Protein AF-0000000066300615 (afdb_homodimer)

Organism: Methanocaldococcus jannaschii (strain ATCC 43067 / DSM 2661 / JAL-1 / JCM 10045 / NBRC 100440) (NCBI:txid243232)

pLDDT: mean 93.03, std 8.55, range [46.06, 98.75]

Secondary structure (DSSP, 8-state):
---EEEEEEETTEEEEEESSSEEEEEETTT--EEEEEE-SS-EEEEEEETTEEEEEETTTEEEEEETTT--EEEEEE--/---EEEEEEETTEEEEEESSSEEEEEETTT--EEEEEE-SS-EEEEEEETTEEEEEETTTEEEEEETTT--EEEEEE--

InterPro domains:
  IPR011047 Quinoprotein alcohol dehydrogenase-like superfamily [SSF50998] (9-74)
  IPR015943 WD40/YVTN repeat-like-containing domain superfamily [G3DSA:2.130.10.10] (4-77)

Sequence (158 aa):
MLELRSLSIRGGIAVLECGRRCISAINLKTGDKIWEFKTEWDIESISIKDNRVMLKCNGRRHIYIDLKTGRKIRELIILMLELRSLSIRGGIAVLECGRRCISAINLKTGDKIWEFKTEWDIESISIKDNRVMLKCNGRRHIYIDLKTGRKIRELIIL

Nearest PDB structures (foldseek):
  4zov-assembly2_B  TM=9.032E-01  e=6.744E-04  Saccharomyces cerevisiae
  4zov-assembly1_A  TM=9.037E-01  e=7.930E-04  Saccharomyces cerevisiae
  5nuv-assembly1_A  TM=8.362E-01  e=7.513E-04  Homo sapiens
  5m89-assembly1_A  TM=8.624E-01  e=1.157E-03  Thermochaetoides thermophila
  7wmd-assembly1_A  TM=7.461E-01  e=6.054E-04  Devosia albogilva

Solvent-accessible surface area (backbone atoms only — not comparable to full-atom values): 8590 Å² total; per-residue (Å²): 126,34,44,73,70,37,51,34,71,56,94,60,32,36,40,34,23,26,31,77,32,32,35,39,33,28,33,64,86,80,54,46,76,72,38,65,43,74,52,96,49,57,67,74,42,49,44,71,56,96,66,29,33,39,35,37,24,77,91,33,34,38,40,34,24,32,59,89,72,43,45,77,74,48,76,44,77,58,128,129,37,45,73,72,38,50,34,73,58,94,59,32,36,38,35,22,26,31,75,34,31,38,37,31,29,33,64,88,78,54,46,76,74,37,65,45,74,53,96,51,56,68,76,42,52,44,71,56,95,67,29,33,40,35,38,22,77,91,33,33,38,39,34,24,31,58,89,73,43,44,77,73,49,77,44,79,58,129

Radius of gyration: 16.35 Å; Cα contacts (8 Å, |Δi|>4): 391; chains: 2; bounding box: 27×48×38 Å

Foldseek 3Di:
DQDWQEWDDDDQWIWTDGHFQKIWIARNVPRDTQDMDGDPFGFNYWDDDDQWIWTDTPPFKIWIAGNRRRHTPDIDGHD/DQDWQEWDDDDQWIWTDGHFQKIWIARNVVRDTQDMDGDPFGFNYWDDDDQWIWTDTPPFKIWIAGNRRRHTPDIDGHD

Structure (mmCIF, N/CA/C/O backbone):
data_AF-0000000066300615-model_v1
#
loop_
_entity.id
_entity.type
_entity.pdbx_description
1 polymer 'Uncharacterized protein MJECL22'
#
loop_
_atom_site.group_PDB
_atom_site.id
_atom_site.type_symbol
_atom_site.label_atom_id
_atom_site.label_alt_id
_atom_site.label_comp_id
_atom_site.label_asym_id
_atom_site.label_entity_id
_atom_site.label_seq_id
_atom_site.pdbx_PDB_ins_code
_atom_site.Cartn_x
_atom_site.Cartn_y
_atom_site.Cartn_z
_atom_site.occupancy
_atom_site.B_iso_or_equiv
_atom_site.auth_seq_id
_atom_site.auth_comp_id
_atom_site.auth_asym_id
_atom_site.auth_atom_id
_atom_site.pdbx_PDB_model_num
ATOM 1 N N . MET A 1 1 ? 14.25 -1.47 -1.3 1 46.25 1 MET A N 1
ATOM 2 C CA . MET A 1 1 ? 12.953 -2.137 -1.365 1 46.25 1 MET A CA 1
ATOM 3 C C . MET A 1 1 ? 11.836 -1.205 -0.899 1 46.25 1 MET A C 1
ATOM 5 O O . MET A 1 1 ? 11.898 -0.662 0.205 1 46.25 1 MET A O 1
ATOM 9 N N . LEU A 1 2 ? 11.234 -0.458 -1.864 1 56.31 2 LEU A N 1
ATOM 10 C CA . LEU A 1 2 ? 10.312 0.616 -1.522 1 56.31 2 LEU A CA 1
ATOM 11 C C . LEU A 1 2 ? 9.07 0.065 -0.822 1 56.31 2 LEU A C 1
ATOM 13 O O . LEU A 1 2 ? 8.398 -0.826 -1.348 1 56.31 2 LEU A O 1
ATOM 17 N N . GLU A 1 3 ? 9.266 -0.022 0.527 1 71.19 3 GLU A N 1
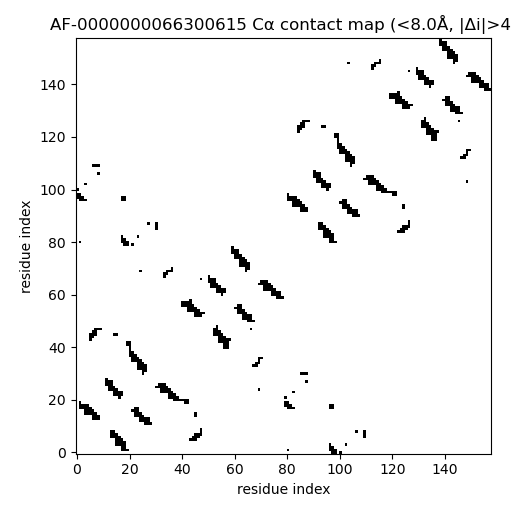ATOM 18 C CA . GLU A 1 3 ? 8.383 -0.655 1.501 1 71.19 3 GLU A CA 1
ATOM 19 C C . GLU A 1 3 ? 7.195 0.244 1.835 1 71.19 3 GLU A C 1
ATOM 21 O O . GLU A 1 3 ? 7.227 1.447 1.57 1 71.19 3 GLU A O 1
ATOM 26 N N . LEU A 1 4 ? 6.16 -0.37 2.016 1 79.56 4 LEU A N 1
ATOM 27 C CA . LEU A 1 4 ? 5.055 0.291 2.697 1 79.56 4 LEU A CA 1
ATOM 28 C C . LEU A 1 4 ? 5.52 0.928 4.004 1 79.56 4 LEU A C 1
ATOM 30 O O . LEU A 1 4 ? 6.074 0.245 4.867 1 79.56 4 LEU A O 1
ATOM 34 N N . ARG A 1 5 ? 5.48 2.227 4.055 1 81.62 5 ARG A N 1
ATOM 35 C CA . ARG A 1 5 ? 6.066 2.949 5.18 1 81.62 5 ARG A CA 1
ATOM 36 C C . ARG A 1 5 ? 5.012 3.275 6.23 1 81.62 5 ARG A C 1
ATOM 38 O O . ARG A 1 5 ? 5.23 3.062 7.426 1 81.62 5 ARG A O 1
ATOM 45 N N . SER A 1 6 ? 3.869 3.859 5.875 1 88.69 6 SER A N 1
ATOM 46 C CA . SER A 1 6 ? 2.801 4.258 6.785 1 88.69 6 SER A CA 1
ATOM 47 C C . SER A 1 6 ? 1.43 4.07 6.145 1 88.69 6 SER A C 1
ATOM 49 O O . SER A 1 6 ? 1.301 4.109 4.922 1 88.69 6 SER A O 1
ATOM 51 N N . LEU A 1 7 ? 0.397 3.799 6.977 1 93.88 7 LEU A N 1
ATOM 52 C CA . LEU A 1 7 ? -0.957 3.588 6.477 1 93.88 7 LEU A CA 1
ATOM 53 C C . LEU A 1 7 ? -1.99 3.922 7.547 1 93.88 7 LEU A C 1
ATOM 55 O O . LEU A 1 7 ? -1.735 3.74 8.742 1 93.88 7 LEU A O 1
ATOM 59 N N . SER A 1 8 ? -3.082 4.418 7.164 1 96.44 8 SER A N 1
ATOM 60 C CA . SER A 1 8 ? -4.25 4.637 8.008 1 96.44 8 SER A CA 1
ATOM 61 C C . SER A 1 8 ? -5.543 4.395 7.246 1 96.44 8 SER A C 1
ATOM 63 O O . SER A 1 8 ? -5.598 4.578 6.027 1 96.44 8 SER A O 1
ATOM 65 N N . ILE A 1 9 ? -6.52 3.861 7.953 1 96.19 9 ILE A N 1
ATOM 66 C CA . ILE A 1 9 ? -7.785 3.5 7.32 1 96.19 9 ILE A CA 1
ATOM 67 C C . ILE A 1 9 ? -8.93 4.246 8 1 96.19 9 ILE A C 1
ATOM 69 O O . ILE A 1 9 ? -8.992 4.324 9.227 1 96.19 9 ILE A O 1
ATOM 73 N N . ARG A 1 10 ? -9.852 4.809 7.152 1 95.75 10 ARG A N 1
ATOM 74 C CA . ARG A 1 10 ? -11.086 5.402 7.664 1 95.75 10 ARG A CA 1
ATOM 75 C C . ARG A 1 10 ? -12.156 5.449 6.582 1 95.75 10 ARG A C 1
ATOM 77 O O . ARG A 1 10 ? -11.891 5.855 5.449 1 95.75 10 ARG A O 1
ATOM 84 N N . GLY A 1 11 ? -13.336 5.035 6.996 1 92.25 11 GLY A N 1
ATOM 85 C CA . GLY A 1 11 ? -14.484 5.215 6.125 1 92.25 11 GLY A CA 1
ATOM 86 C C . GLY A 1 11 ? -14.352 4.48 4.801 1 92.25 11 GLY A C 1
ATOM 87 O O . GLY A 1 11 ? -14.695 5.02 3.748 1 92.25 11 GLY A O 1
ATOM 88 N N . GLY A 1 12 ? -13.727 3.355 4.746 1 93.31 12 GLY A N 1
ATOM 89 C CA . GLY A 1 12 ? -13.578 2.57 3.529 1 93.31 12 GLY A CA 1
ATOM 90 C C . GLY A 1 12 ? -12.43 3.035 2.652 1 93.31 12 GLY A C 1
ATOM 91 O O . GLY A 1 12 ? -12.305 2.602 1.505 1 93.31 12 GLY A O 1
ATOM 92 N N . ILE A 1 13 ? -11.664 3.99 3.131 1 96.25 13 ILE A N 1
ATOM 93 C CA . ILE A 1 13 ? -10.516 4.508 2.4 1 96.25 13 ILE A CA 1
ATOM 94 C C . ILE A 1 13 ? -9.234 4.191 3.162 1 96.25 13 ILE A C 1
ATOM 96 O O . ILE A 1 13 ? -9.156 4.383 4.379 1 96.25 13 ILE A O 1
ATOM 100 N N . ALA A 1 14 ? -8.312 3.59 2.537 1 96.12 14 ALA A N 1
ATOM 101 C CA . ALA A 1 14 ? -6.961 3.453 3.072 1 96.12 14 ALA A CA 1
ATOM 102 C C . ALA A 1 14 ? -6.016 4.477 2.447 1 96.12 14 ALA A C 1
ATOM 104 O O . ALA A 1 14 ? -6 4.648 1.226 1 96.12 14 ALA A O 1
ATOM 105 N N . VAL A 1 15 ? -5.301 5.203 3.266 1 96.75 15 VAL A N 1
ATOM 106 C CA . VAL A 1 15 ? -4.23 6.07 2.797 1 96.75 15 VAL A CA 1
ATOM 107 C C . VAL A 1 15 ? -2.875 5.453 3.139 1 96.75 15 VAL A C 1
ATOM 109 O O . VAL A 1 15 ? -2.611 5.121 4.297 1 96.75 15 VAL A O 1
ATOM 112 N N . LEU A 1 16 ? -2.051 5.234 2.141 1 94.94 16 LEU A N 1
ATOM 113 C CA . LEU A 1 16 ? -0.805 4.508 2.367 1 94.94 16 LEU A CA 1
ATOM 114 C C . LEU A 1 16 ? 0.366 5.219 1.695 1 94.94 16 LEU A C 1
ATOM 116 O O . LEU A 1 16 ? 0.194 5.871 0.662 1 94.94 16 LEU A O 1
ATOM 120 N N . GLU A 1 17 ? 1.47 5.121 2.354 1 93.06 17 GLU A N 1
ATOM 121 C CA . GLU A 1 17 ? 2.734 5.605 1.809 1 93.06 17 GLU A CA 1
ATOM 122 C C . GLU A 1 17 ? 3.553 4.465 1.212 1 93.06 17 GLU A C 1
ATOM 124 O O . GLU A 1 17 ? 4.059 3.609 1.94 1 93.06 17 GLU A O 1
ATOM 129 N N . CYS A 1 18 ? 3.533 4.395 -0.087 1 87 18 CYS A N 1
ATOM 130 C CA . CYS A 1 18 ? 4.371 3.461 -0.828 1 87 18 CYS A CA 1
ATOM 131 C C . CYS A 1 18 ? 5.559 4.176 -1.459 1 87 18 CYS A C 1
ATOM 133 O O . CYS A 1 18 ? 5.402 4.891 -2.451 1 87 18 CYS A O 1
ATOM 135 N N . GLY A 1 19 ? 6.723 4.02 -1.042 1 82.31 19 GLY A N 1
ATOM 136 C CA . GLY A 1 19 ? 7.871 4.812 -1.45 1 82.31 19 GLY A CA 1
ATOM 137 C C . GLY A 1 19 ? 8.062 6.059 -0.607 1 82.31 19 GLY A C 1
ATOM 138 O O . GLY A 1 19 ? 7.652 6.098 0.554 1 82.31 19 GLY A O 1
ATOM 139 N N . ARG A 1 20 ? 8.742 7.008 -1.193 1 85 20 ARG A N 1
ATOM 140 C CA . ARG A 1 20 ? 9.086 8.188 -0.401 1 85 20 ARG A CA 1
ATOM 141 C C . ARG A 1 20 ? 8.266 9.398 -0.84 1 85 20 ARG A C 1
ATOM 143 O O . ARG A 1 20 ? 8.055 9.609 -2.037 1 85 20 ARG A O 1
ATOM 150 N N . ARG A 1 21 ? 7.672 10.102 0.129 1 92.88 21 ARG A N 1
ATOM 151 C CA . ARG A 1 21 ? 7.113 11.445 -0.037 1 92.88 21 ARG A CA 1
ATOM 152 C C . ARG A 1 21 ? 5.867 11.414 -0.913 1 92.88 21 ARG A C 1
ATOM 154 O O . ARG A 1 21 ? 5.562 12.391 -1.603 1 92.88 21 ARG A O 1
ATOM 161 N N . CYS A 1 22 ? 5.289 10.297 -1.052 1 92.88 22 CYS A N 1
ATOM 162 C CA . CYS A 1 22 ? 4.062 10.141 -1.825 1 92.88 22 CYS A CA 1
ATOM 163 C C . CYS A 1 22 ? 3.078 9.227 -1.103 1 92.88 22 CYS A C 1
ATOM 165 O O . CYS A 1 22 ? 3.463 8.172 -0.587 1 92.88 22 CYS A O 1
ATOM 167 N N . ILE A 1 23 ? 1.754 9.719 -1.129 1 95.56 23 ILE A N 1
ATOM 168 C CA . ILE A 1 23 ? 0.725 8.859 -0.551 1 95.56 23 ILE A CA 1
ATOM 169 C C . ILE A 1 23 ? -0.407 8.664 -1.557 1 95.56 23 ILE A C 1
ATOM 171 O O . ILE A 1 23 ? -0.626 9.508 -2.428 1 95.56 23 ILE A O 1
ATOM 175 N N . SER A 1 24 ? -1.032 7.531 -1.396 1 95.5 24 SER A N 1
ATOM 176 C CA . SER A 1 24 ? -2.184 7.184 -2.223 1 95.5 24 SER A CA 1
ATOM 177 C C . SER A 1 24 ? -3.389 6.812 -1.365 1 95.5 24 SER A C 1
ATOM 179 O O . SER A 1 24 ? -3.246 6.133 -0.346 1 95.5 24 SER A O 1
ATOM 181 N N . ALA A 1 25 ? -4.535 7.262 -1.809 1 96.75 25 ALA A N 1
ATOM 182 C CA . ALA A 1 25 ? -5.789 6.805 -1.216 1 96.75 25 ALA A CA 1
ATOM 183 C C . ALA A 1 25 ? -6.449 5.734 -2.078 1 96.75 25 ALA A C 1
ATOM 185 O O . ALA A 1 25 ? -6.59 5.902 -3.291 1 96.75 25 ALA A O 1
ATOM 186 N N . ILE A 1 26 ? -6.852 4.66 -1.398 1 95.56 26 ILE A N 1
ATOM 187 C CA . ILE A 1 26 ? -7.43 3.512 -2.09 1 95.56 26 ILE A CA 1
ATOM 188 C C . ILE A 1 26 ? -8.844 3.262 -1.583 1 95.56 26 ILE A C 1
ATOM 190 O O . ILE A 1 26 ? -9.094 3.297 -0.375 1 95.56 26 ILE A O 1
ATOM 194 N N . ASN A 1 27 ? -9.797 3.021 -2.504 1 96 27 ASN A N 1
ATOM 195 C CA . ASN A 1 27 ? -11.133 2.539 -2.152 1 96 27 ASN A CA 1
ATOM 196 C C . ASN A 1 27 ? -11.102 1.068 -1.745 1 96 27 ASN A C 1
ATOM 198 O O . ASN A 1 27 ? -10.781 0.201 -2.557 1 96 27 ASN A O 1
ATOM 202 N N . LEU A 1 28 ? -11.461 0.773 -0.542 1 94.81 28 LEU A N 1
ATOM 203 C CA . LEU A 1 28 ? -11.273 -0.577 -0.02 1 94.81 28 LEU A CA 1
ATOM 204 C C . LEU A 1 28 ? -12.359 -1.515 -0.537 1 94.81 28 LEU A C 1
ATOM 206 O O . LEU A 1 28 ? -12.242 -2.736 -0.412 1 94.81 28 LEU A O 1
ATOM 210 N N . LYS A 1 29 ? -13.453 -0.942 -1.076 1 92.5 29 LYS A N 1
ATOM 211 C CA . LYS A 1 29 ? -14.492 -1.769 -1.676 1 92.5 29 LYS A CA 1
ATOM 212 C C . LYS A 1 29 ? -14.078 -2.266 -3.057 1 92.5 29 LYS A C 1
ATOM 214 O O . LYS A 1 29 ? -14.305 -3.426 -3.4 1 92.5 29 LYS A O 1
ATOM 219 N N . THR A 1 30 ? -13.406 -1.397 -3.863 1 91.19 30 THR A N 1
ATOM 220 C CA . THR A 1 30 ? -13.094 -1.742 -5.246 1 91.19 30 THR A CA 1
ATOM 221 C C . THR A 1 30 ? -11.602 -2.021 -5.41 1 91.19 30 THR A C 1
ATOM 223 O O . THR A 1 30 ? -11.195 -2.711 -6.348 1 91.19 30 THR A O 1
ATOM 226 N N . GLY A 1 31 ? -10.781 -1.463 -4.598 1 90.62 31 GLY A N 1
ATOM 227 C CA . GLY A 1 31 ? -9.336 -1.555 -4.727 1 90.62 31 GLY A CA 1
ATOM 228 C C . GLY A 1 31 ? -8.742 -0.47 -5.605 1 90.62 31 GLY A C 1
ATOM 229 O O . GLY A 1 31 ? -7.535 -0.445 -5.844 1 90.62 31 GLY A O 1
ATOM 230 N N . ASP A 1 32 ? -9.633 0.495 -6.098 1 92.81 32 ASP A N 1
ATOM 231 C CA . ASP A 1 32 ? -9.188 1.535 -7.02 1 92.81 32 ASP A CA 1
ATOM 232 C C . ASP A 1 32 ? -8.5 2.678 -6.273 1 92.81 32 ASP A C 1
ATOM 234 O O . ASP A 1 32 ? -8.914 3.037 -5.168 1 92.81 32 ASP A O 1
ATOM 238 N N . LYS A 1 33 ? -7.477 3.25 -6.926 1 93.44 33 LYS A N 1
ATOM 239 C CA . LYS A 1 33 ? -6.887 4.48 -6.398 1 93.44 33 LYS A CA 1
ATOM 240 C C . LYS A 1 33 ? -7.855 5.652 -6.527 1 93.44 33 LYS A C 1
ATOM 242 O O . LYS A 1 33 ? -8.414 5.887 -7.602 1 93.44 33 LYS A O 1
ATOM 247 N N . ILE A 1 34 ? -8.078 6.391 -5.465 1 96.75 34 ILE A N 1
ATOM 248 C CA . ILE A 1 34 ? -8.953 7.555 -5.449 1 96.75 34 ILE A CA 1
ATOM 249 C C . ILE A 1 34 ? -8.148 8.805 -5.801 1 96.75 34 ILE A C 1
ATOM 251 O O . ILE A 1 34 ? -8.531 9.57 -6.691 1 96.75 34 ILE A O 1
ATOM 255 N N . TRP A 1 35 ? -7.047 9.078 -5.137 1 96.62 35 TRP A N 1
ATOM 256 C CA . TRP A 1 35 ? -6.168 10.211 -5.387 1 96.62 35 TRP A CA 1
ATOM 257 C C . TRP A 1 35 ? -4.75 9.922 -4.902 1 96.62 35 TRP A C 1
ATOM 259 O O . TRP A 1 35 ? -4.52 8.93 -4.203 1 96.62 35 TRP A O 1
ATOM 269 N N . GLU A 1 36 ? -3.859 10.664 -5.352 1 95.56 36 GLU A N 1
ATOM 270 C CA . GLU A 1 36 ? -2.467 10.68 -4.914 1 95.56 36 GLU A CA 1
ATOM 271 C C . GLU A 1 36 ? -2.035 12.078 -4.492 1 95.56 36 GLU A C 1
ATOM 273 O O . GLU A 1 36 ? -2.557 13.078 -5 1 95.56 36 GLU A O 1
ATOM 278 N N . PHE A 1 37 ? -1.174 12.109 -3.541 1 96.62 37 PHE A N 1
ATOM 279 C CA . PHE A 1 37 ? -0.607 13.352 -3.043 1 96.62 37 PHE A CA 1
ATOM 280 C C . PHE A 1 37 ? 0.902 13.234 -2.875 1 96.62 37 PHE A C 1
ATOM 282 O O . PHE A 1 37 ? 1.391 12.281 -2.266 1 96.62 37 PHE A O 1
ATOM 289 N N . LYS A 1 38 ? 1.626 14.219 -3.418 1 95.25 38 LYS A N 1
ATOM 290 C CA . LYS A 1 38 ? 3.082 14.258 -3.312 1 95.25 38 LYS A CA 1
ATOM 291 C C . LYS A 1 38 ? 3.543 15.445 -2.475 1 95.25 38 LYS A C 1
ATOM 293 O O . LYS A 1 38 ? 2.949 16.516 -2.537 1 95.25 38 LYS A O 1
ATOM 298 N N . THR A 1 39 ? 4.492 15.203 -1.702 1 95.38 39 THR A N 1
ATOM 299 C CA . THR A 1 39 ? 5.098 16.25 -0.898 1 95.38 39 THR A CA 1
ATOM 300 C C . THR A 1 39 ? 6.617 16.234 -1.021 1 95.38 39 THR A C 1
ATOM 302 O O . THR A 1 39 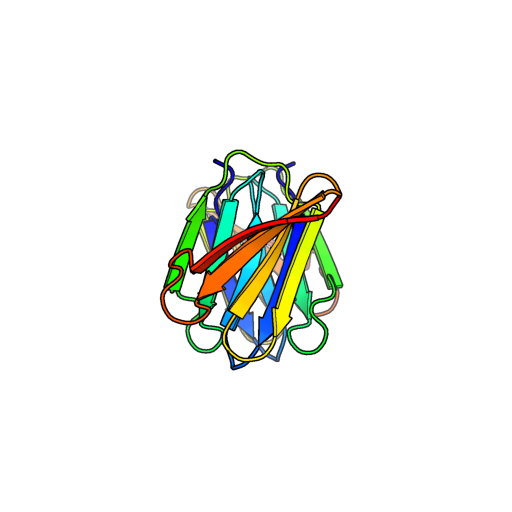? 7.191 15.227 -1.457 1 95.38 39 THR A O 1
ATOM 305 N N . GLU A 1 40 ? 7.301 17.328 -0.695 1 94.62 40 GLU A N 1
ATOM 306 C CA . GLU A 1 40 ? 8.758 17.406 -0.72 1 94.62 40 GLU A CA 1
ATOM 307 C C . GLU A 1 40 ? 9.359 16.922 0.594 1 94.62 40 GLU A C 1
ATOM 309 O O . GLU A 1 40 ? 10.578 16.781 0.715 1 94.62 40 GLU A O 1
ATOM 314 N N . TRP A 1 41 ? 8.562 16.609 1.539 1 95.44 41 TRP A N 1
ATOM 315 C CA . TRP A 1 41 ? 9.023 16.312 2.889 1 95.44 41 TRP A CA 1
ATOM 316 C C . TRP A 1 41 ? 8.961 14.82 3.168 1 95.44 41 TRP A C 1
ATOM 318 O O . TRP A 1 41 ? 8.102 14.117 2.633 1 95.44 41 TRP A O 1
ATOM 328 N N . ASP A 1 42 ? 9.922 14.344 4.039 1 94.5 42 ASP A N 1
ATOM 329 C CA . ASP A 1 42 ? 9.844 12.969 4.508 1 94.5 42 ASP A CA 1
ATOM 330 C C . ASP A 1 42 ? 8.664 12.773 5.457 1 94.5 42 ASP A C 1
ATOM 332 O O . ASP A 1 42 ? 8.492 13.547 6.402 1 94.5 42 ASP A O 1
ATOM 336 N N . ILE A 1 43 ? 7.867 11.797 5.172 1 95.88 43 ILE A N 1
ATOM 337 C CA . ILE A 1 43 ? 6.684 11.523 5.984 1 95.88 43 ILE A CA 1
ATOM 338 C C . ILE A 1 43 ? 7.039 10.555 7.105 1 95.88 43 ILE A C 1
ATOM 340 O O . ILE A 1 43 ? 7.617 9.492 6.852 1 95.88 43 ILE A O 1
ATOM 344 N N . GLU A 1 44 ? 6.762 10.898 8.32 1 95.5 44 GLU A N 1
ATOM 345 C CA . GLU A 1 44 ? 7 10.047 9.477 1 95.5 44 GLU A CA 1
ATOM 346 C C . GLU A 1 44 ? 5.793 9.164 9.773 1 95.5 44 GLU A C 1
ATOM 348 O O . GLU A 1 44 ? 5.941 7.996 10.141 1 95.5 44 GLU A O 1
ATOM 353 N N . SER A 1 45 ? 4.551 9.719 9.641 1 95.62 45 SER A N 1
ATOM 354 C CA . SER A 1 45 ? 3.344 8.953 9.93 1 95.62 45 SER A CA 1
ATOM 355 C C . SER A 1 45 ? 2.117 9.586 9.273 1 95.62 45 SER A C 1
ATOM 357 O O . SER A 1 45 ? 2.143 10.758 8.898 1 95.62 45 SER A O 1
ATOM 359 N N . ILE A 1 46 ? 1.172 8.766 9.078 1 97.25 46 ILE A N 1
ATOM 360 C CA . ILE A 1 46 ? -0.128 9.156 8.555 1 97.25 46 ILE A CA 1
ATOM 361 C C . ILE A 1 46 ? -1.21 8.914 9.602 1 97.25 46 ILE A C 1
ATOM 363 O O . ILE A 1 46 ? -1.232 7.859 10.242 1 97.25 46 ILE A O 1
ATOM 367 N N . SER A 1 47 ? -2.076 9.844 9.805 1 97.06 47 SER A N 1
ATOM 368 C CA . SER A 1 47 ? -3.277 9.625 10.609 1 97.06 47 SER A CA 1
ATOM 369 C C . SER A 1 47 ? -4.5 10.266 9.953 1 97.06 47 SER A C 1
ATOM 371 O O . SER A 1 47 ? -4.367 11.203 9.172 1 97.06 47 SER A O 1
ATOM 373 N N . ILE A 1 48 ? -5.645 9.695 10.266 1 97.81 48 ILE A N 1
ATOM 374 C CA . ILE A 1 48 ? -6.887 10.242 9.734 1 97.81 48 ILE A CA 1
ATOM 375 C C . ILE A 1 48 ? -7.836 10.578 10.883 1 97.81 48 ILE A C 1
ATOM 377 O O . ILE A 1 48 ? -8.062 9.75 11.766 1 97.81 48 ILE A O 1
ATOM 381 N N . LYS A 1 49 ? -8.227 11.711 10.883 1 95.25 49 LYS A N 1
ATOM 382 C CA . LYS A 1 49 ? -9.273 12.148 11.805 1 95.25 49 LYS A CA 1
ATOM 383 C C . LYS A 1 49 ? -10.3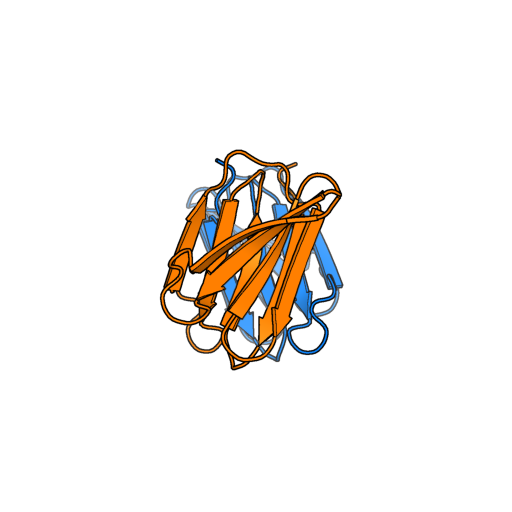28 12.984 11.078 1 95.25 49 LYS A C 1
ATOM 385 O O . LYS A 1 49 ? -9.992 13.922 10.359 1 95.25 49 LYS A O 1
ATOM 390 N N . ASP A 1 50 ? -11.672 12.43 11.359 1 91.25 50 ASP A N 1
ATOM 391 C CA . ASP A 1 50 ? -12.797 13.039 10.656 1 91.25 50 ASP A CA 1
ATOM 392 C C . ASP A 1 50 ? -12.594 12.984 9.148 1 91.25 50 ASP A C 1
ATOM 394 O O . ASP A 1 50 ? -12.398 11.898 8.578 1 91.25 50 ASP A O 1
ATOM 398 N N . ASN A 1 51 ? -12.555 14.039 8.383 1 95.44 51 ASN A N 1
ATOM 399 C CA . ASN A 1 51 ? -12.43 14 6.93 1 95.44 51 ASN A CA 1
ATOM 400 C C . ASN A 1 51 ? -11.078 14.562 6.473 1 95.44 51 ASN A C 1
ATOM 402 O O . ASN A 1 51 ? -10.977 15.125 5.383 1 95.44 51 ASN A O 1
ATOM 406 N N . ARG A 1 52 ? -10.109 14.312 7.395 1 97.88 52 ARG A N 1
ATOM 407 C CA . ARG A 1 52 ? -8.805 14.875 7.066 1 97.88 52 ARG A CA 1
ATOM 408 C C . ARG A 1 52 ? -7.691 13.852 7.281 1 97.88 52 ARG A C 1
ATOM 410 O O . ARG A 1 52 ? -7.703 13.117 8.273 1 97.88 52 ARG A O 1
ATOM 417 N N . VAL A 1 53 ? -6.77 13.828 6.371 1 98.56 53 VAL A N 1
ATOM 418 C CA . VAL A 1 53 ? -5.516 13.102 6.535 1 98.56 53 VAL A CA 1
ATOM 419 C C . VAL A 1 53 ? -4.453 14.039 7.109 1 98.56 53 VAL A C 1
ATOM 421 O O . VAL A 1 53 ? -4.262 15.156 6.613 1 98.56 53 VAL A O 1
ATOM 424 N N . MET A 1 54 ? -3.844 13.664 8.18 1 98 54 MET A N 1
ATOM 425 C CA . MET A 1 54 ? -2.721 14.414 8.734 1 98 54 MET A CA 1
ATOM 426 C C . MET A 1 54 ? -1.405 13.688 8.484 1 98 54 MET A C 1
ATOM 428 O O . MET A 1 54 ? -1.249 12.523 8.867 1 98 54 MET A O 1
ATOM 432 N N . LEU A 1 55 ? -0.48 14.312 7.773 1 98 55 LEU A N 1
ATOM 433 C CA . LEU A 1 55 ? 0.889 13.828 7.625 1 98 55 LEU A CA 1
ATOM 434 C C . LEU A 1 55 ? 1.82 14.531 8.609 1 98 55 LEU A C 1
ATOM 436 O O . LEU A 1 55 ? 1.876 15.758 8.648 1 98 55 LEU A O 1
ATOM 440 N N . LYS A 1 56 ? 2.43 13.742 9.406 1 97 56 LYS A N 1
ATOM 441 C CA . LYS A 1 56 ? 3.541 14.281 10.188 1 97 56 LYS A CA 1
ATOM 442 C C . LYS A 1 56 ? 4.855 14.156 9.422 1 97 56 LYS A C 1
ATOM 444 O O . LYS A 1 56 ? 5.242 13.062 9.016 1 97 56 LYS A O 1
ATOM 449 N N . CYS A 1 57 ? 5.492 15.32 9.273 1 96.62 57 CYS A N 1
ATOM 450 C CA . CYS A 1 57 ? 6.691 15.352 8.445 1 96.62 57 CYS A CA 1
ATOM 451 C C . CYS A 1 57 ? 7.871 15.93 9.219 1 96.62 57 CYS A C 1
ATOM 453 O O . CYS A 1 57 ? 7.773 17.016 9.797 1 96.62 57 CYS A O 1
ATOM 455 N N . ASN A 1 58 ? 8.961 15.234 9.156 1 92.25 58 ASN A N 1
ATOM 456 C CA . ASN A 1 58 ? 10.227 15.719 9.68 1 92.25 58 ASN A CA 1
ATOM 457 C C . ASN A 1 58 ? 10.078 16.25 11.109 1 92.25 58 ASN A C 1
ATOM 459 O O . ASN A 1 58 ? 10.68 17.25 11.469 1 92.25 58 ASN A O 1
ATOM 463 N N . GLY A 1 59 ? 9.211 15.664 11.859 1 88.44 59 GLY A N 1
ATOM 464 C CA . GLY A 1 59 ? 9.094 15.961 13.281 1 88.44 59 GLY A CA 1
ATOM 465 C C . GLY A 1 59 ? 8.398 17.281 13.555 1 88.44 59 GLY A C 1
ATOM 466 O O . GLY A 1 59 ? 7.797 17.453 14.617 1 88.44 59 GLY A O 1
ATOM 467 N N . ARG A 1 60 ? 8.32 18.281 12.648 1 93.06 60 ARG A N 1
ATOM 468 C CA . ARG A 1 60 ? 7.801 19.609 12.992 1 93.06 60 ARG A CA 1
ATOM 469 C C . ARG A 1 60 ? 6.727 20.047 12.008 1 93.06 60 ARG A C 1
ATOM 471 O O . ARG A 1 60 ? 6.059 21.062 12.219 1 93.06 60 ARG A O 1
ATOM 478 N N . ARG A 1 61 ? 6.594 19.422 11.008 1 97.5 61 ARG A N 1
ATOM 479 C CA . ARG A 1 61 ? 5.652 19.859 9.977 1 97.5 61 ARG A CA 1
ATOM 480 C C . ARG A 1 61 ? 4.457 18.906 9.898 1 97.5 61 ARG A C 1
ATOM 482 O O . ARG A 1 61 ? 4.625 17.688 9.867 1 97.5 61 ARG A O 1
ATOM 489 N N . HIS A 1 62 ? 3.254 19.547 9.969 1 98 62 HIS A N 1
ATOM 490 C CA . HIS A 1 62 ? 2.023 18.797 9.75 1 98 62 HIS A CA 1
ATOM 491 C C . HIS A 1 62 ? 1.312 19.25 8.484 1 98 62 HIS A C 1
ATOM 493 O O . HIS A 1 62 ? 1.09 20.453 8.289 1 98 62 HIS A O 1
ATOM 499 N N . ILE A 1 63 ? 1.069 18.312 7.59 1 98.31 63 ILE A N 1
ATOM 500 C CA . ILE A 1 63 ? 0.309 18.609 6.379 1 98.31 63 ILE A CA 1
ATOM 501 C C . ILE A 1 63 ? -1.08 17.984 6.48 1 98.31 63 ILE A C 1
ATOM 503 O O . ILE A 1 63 ? -1.213 16.797 6.801 1 98.31 63 ILE A O 1
ATOM 507 N N . TYR A 1 64 ? -2.16 18.797 6.273 1 98.31 64 TYR A N 1
ATOM 508 C CA . TYR A 1 64 ?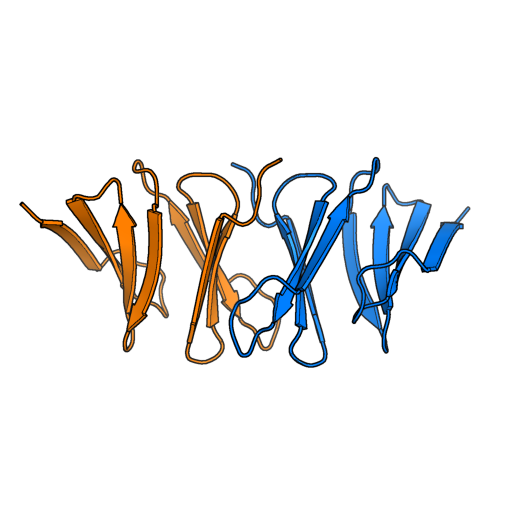 -3.539 18.328 6.305 1 98.31 64 TYR A CA 1
ATOM 509 C C . TYR A 1 64 ? -4.121 18.25 4.898 1 98.31 64 TYR A C 1
ATOM 511 O O . TYR A 1 64 ? -4.043 19.219 4.133 1 98.31 64 TYR A O 1
ATOM 519 N N . ILE A 1 65 ? -4.684 17.125 4.547 1 98.75 65 ILE A N 1
ATOM 520 C CA . ILE A 1 65 ? -5.234 16.812 3.229 1 98.75 65 ILE A CA 1
ATOM 521 C C . ILE A 1 65 ? -6.691 16.391 3.365 1 98.75 65 ILE A C 1
ATOM 523 O O . ILE A 1 65 ? -7.047 15.656 4.293 1 98.75 65 ILE A O 1
ATOM 527 N N . ASP A 1 66 ? -7.57 16.812 2.508 1 98.69 66 ASP A N 1
ATOM 528 C CA . ASP A 1 66 ? -8.953 16.344 2.486 1 98.69 66 ASP A CA 1
ATOM 529 C C . ASP A 1 66 ? -9.023 14.875 2.094 1 98.69 66 ASP A C 1
ATOM 531 O O . ASP A 1 66 ? -8.508 14.477 1.045 1 98.69 66 ASP A O 1
ATOM 535 N N . LEU A 1 67 ? -9.648 14.062 2.934 1 98.31 67 LEU A N 1
ATOM 536 C CA . LEU A 1 67 ? -9.656 12.609 2.74 1 98.31 67 LEU A CA 1
ATOM 537 C C . LEU A 1 67 ? -10.359 12.242 1.441 1 98.31 67 LEU A C 1
ATOM 539 O O . LEU A 1 67 ? -9.898 11.359 0.71 1 98.31 67 LEU A O 1
ATOM 543 N N . LYS A 1 68 ? -11.406 12.859 1.057 1 96.94 68 LYS A N 1
ATOM 544 C CA . LYS A 1 68 ? -12.227 12.469 -0.085 1 96.94 68 LYS A CA 1
ATOM 545 C C . LYS A 1 68 ? -11.609 12.945 -1.396 1 96.94 68 LYS A C 1
ATOM 547 O O . LYS A 1 68 ? -11.609 12.211 -2.389 1 96.94 68 LYS A O 1
ATOM 552 N N . THR A 1 69 ? -10.969 14.164 -1.36 1 97.56 69 THR A N 1
ATOM 553 C CA . THR A 1 69 ? -10.555 14.758 -2.627 1 97.56 69 THR A CA 1
ATOM 554 C C . THR A 1 69 ? -9.039 14.641 -2.805 1 97.56 69 THR A C 1
ATOM 556 O O . THR A 1 69 ? -8.531 14.75 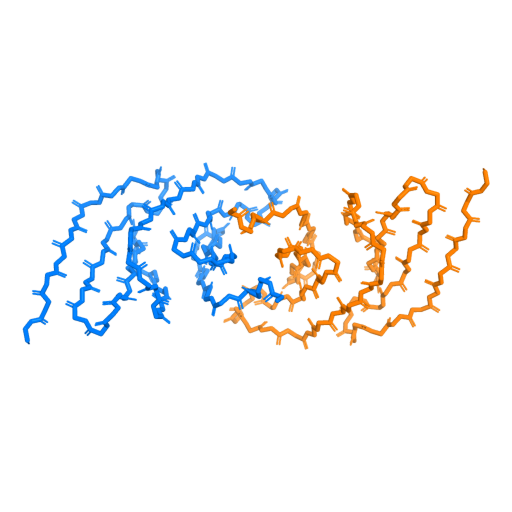-3.922 1 97.56 69 THR A O 1
ATOM 559 N N . GLY A 1 70 ? -8.312 14.516 -1.768 1 98 70 GLY A N 1
ATOM 560 C CA . GLY A 1 70 ? -6.859 14.438 -1.83 1 98 70 GLY A CA 1
ATOM 561 C C . GLY A 1 70 ? -6.199 15.805 -1.951 1 98 70 GLY A C 1
ATOM 562 O O . GLY A 1 70 ? -4.992 15.891 -2.18 1 98 70 GLY A O 1
ATOM 563 N N . ARG A 1 71 ? -7.043 16.828 -1.744 1 98.38 71 ARG A N 1
ATOM 564 C CA . ARG A 1 71 ? -6.484 18.172 -1.855 1 98.38 71 ARG A CA 1
ATOM 565 C C . ARG A 1 71 ? -5.887 18.641 -0.53 1 98.38 71 ARG A C 1
ATOM 567 O O . ARG A 1 71 ? -6.469 18.406 0.533 1 98.38 71 ARG A O 1
ATOM 574 N N . LYS A 1 72 ? -4.746 19.328 -0.679 1 98.56 72 LYS A N 1
ATOM 575 C CA . LYS A 1 72 ? -4.137 19.875 0.523 1 98.56 72 LYS A CA 1
ATOM 576 C C . LYS A 1 72 ? -5.023 20.953 1.142 1 98.56 72 LYS A C 1
ATOM 578 O O . LYS A 1 72 ? -5.484 21.859 0.444 1 98.56 72 LYS A O 1
ATOM 583 N N . ILE A 1 73 ? -5.324 20.875 2.422 1 98.38 73 ILE A N 1
ATOM 584 C CA . ILE A 1 73 ? -6.094 21.844 3.178 1 98.38 73 ILE A CA 1
ATOM 585 C C . ILE A 1 73 ? -5.16 22.906 3.762 1 98.38 73 ILE A C 1
ATOM 587 O O . ILE A 1 73 ? -5.383 24.109 3.588 1 98.38 73 ILE A O 1
ATOM 591 N N . ARG A 1 74 ? -4.117 22.406 4.41 1 97.25 74 ARG A N 1
ATOM 592 C CA . ARG A 1 74 ? -3.18 23.328 5.035 1 97.25 74 ARG A CA 1
ATOM 593 C C . ARG A 1 74 ? -1.872 22.641 5.395 1 97.25 74 ARG A C 1
ATOM 595 O O . ARG A 1 74 ? -1.81 21.406 5.43 1 97.25 74 ARG A O 1
ATOM 602 N N . GLU A 1 75 ? -0.775 23.422 5.57 1 97.25 75 GLU A N 1
ATOM 603 C CA . GLU A 1 75 ? 0.529 23.016 6.086 1 97.25 75 GLU A CA 1
ATOM 604 C C . GLU A 1 75 ? 0.925 23.844 7.305 1 97.25 75 GLU A C 1
ATOM 606 O O . GLU A 1 75 ? 0.869 25.078 7.266 1 97.25 75 GLU A O 1
ATOM 611 N N . LEU A 1 76 ? 1.238 23.094 8.461 1 97.38 76 LEU A N 1
ATOM 612 C CA . LEU A 1 76 ? 1.587 23.766 9.703 1 97.38 76 LEU A CA 1
ATOM 613 C C . LEU A 1 76 ? 3 23.406 10.148 1 97.38 76 LEU A C 1
ATOM 615 O O . LEU A 1 76 ? 3.416 22.25 10.016 1 97.38 76 LEU A O 1
ATOM 619 N N . ILE A 1 77 ? 3.725 24.438 10.555 1 95.31 77 ILE A N 1
ATOM 620 C CA . ILE A 1 77 ? 4.984 24.188 11.25 1 95.31 77 ILE A CA 1
ATOM 621 C C . ILE A 1 77 ? 4.777 24.297 12.758 1 95.31 77 ILE A C 1
ATOM 623 O O . ILE A 1 77 ? 4.316 25.344 13.242 1 95.31 77 ILE A O 1
ATOM 627 N N . ILE A 1 78 ? 4.969 23.109 13.469 1 87.12 78 ILE A N 1
ATOM 628 C CA . ILE A 1 78 ? 4.77 23.125 14.914 1 87.12 78 ILE A CA 1
ATOM 629 C C . ILE A 1 78 ? 6.105 23.344 15.617 1 87.12 78 ILE A C 1
ATOM 631 O O . ILE A 1 78 ? 7.074 22.625 15.359 1 87.12 78 ILE A O 1
ATOM 635 N N . LEU A 1 79 ? 6.395 24.359 16.172 1 75.44 79 LEU A N 1
ATOM 636 C CA . LEU A 1 79 ? 7.605 24.812 16.859 1 75.44 79 LEU A CA 1
ATOM 637 C C . LEU A 1 79 ? 7.797 24.047 18.172 1 75.44 79 LEU A C 1
ATOM 639 O O . LEU A 1 79 ? 6.824 23.719 18.844 1 75.44 79 LEU A O 1
ATOM 643 N N . MET B 1 1 ? 9.383 6.977 -8.586 1 46.06 1 MET B N 1
ATOM 644 C CA . MET B 1 1 ? 8.297 7.109 -7.621 1 46.06 1 MET B CA 1
ATOM 645 C C . MET B 1 1 ? 7.648 5.758 -7.34 1 46.06 1 MET B C 1
ATOM 647 O O . MET B 1 1 ? 7.215 5.066 -8.258 1 46.06 1 MET B O 1
ATOM 651 N N . LEU B 1 2 ? 8.188 5.055 -6.305 1 55.78 2 LEU B N 1
ATOM 652 C CA . LEU B 1 2 ? 7.801 3.668 -6.055 1 55.78 2 LEU B CA 1
ATOM 653 C C . LEU B 1 2 ? 6.324 3.568 -5.691 1 55.78 2 LEU B C 1
ATOM 655 O O . LEU B 1 2 ? 5.867 4.219 -4.75 1 55.78 2 LEU B O 1
ATOM 659 N N . GLU B 1 3 ? 5.551 3.465 -6.805 1 71.25 3 GLU B N 1
ATOM 660 C CA . GLU B 1 3 ? 4.098 3.537 -6.867 1 71.25 3 GLU B CA 1
ATOM 661 C C . GLU B 1 3 ? 3.459 2.209 -6.469 1 71.25 3 GLU B C 1
ATOM 663 O O . GLU B 1 3 ? 4.125 1.172 -6.465 1 71.25 3 GLU B O 1
ATOM 668 N N . LEU B 1 4 ? 2.449 2.346 -5.824 1 79.5 4 LEU B N 1
ATOM 669 C CA . LEU B 1 4 ? 1.532 1.216 -5.707 1 79.5 4 LEU B CA 1
ATOM 670 C C . LEU B 1 4 ? 1.242 0.607 -7.074 1 79.5 4 LEU B C 1
ATOM 672 O O . LEU B 1 4 ? 0.769 1.299 -7.98 1 79.5 4 LEU B O 1
ATOM 676 N N . ARG B 1 5 ? 1.677 -0.604 -7.273 1 81.62 5 ARG B N 1
ATOM 677 C CA . ARG B 1 5 ? 1.613 -1.213 -8.594 1 81.62 5 ARG B CA 1
ATOM 678 C C . ARG B 1 5 ? 0.363 -2.074 -8.742 1 81.62 5 ARG B C 1
ATOM 680 O O . ARG B 1 5 ? -0.334 -1.999 -9.758 1 81.62 5 ARG B O 1
ATOM 687 N N . SER B 1 6 ? 0.06 -2.977 -7.816 1 88.5 6 SER B N 1
ATOM 688 C CA . SER B 1 6 ? -1.082 -3.883 -7.859 1 88.5 6 SER B CA 1
ATOM 689 C C . SER B 1 6 ? -1.646 -4.129 -6.465 1 88.5 6 SER B C 1
ATOM 691 O O . SER B 1 6 ? -0.925 -4.02 -5.473 1 88.5 6 SER B O 1
ATOM 693 N N . LEU B 1 7 ? -2.965 -4.402 -6.383 1 93.81 7 LEU B N 1
ATOM 694 C CA . LEU B 1 7 ? -3.617 -4.641 -5.098 1 93.81 7 LEU B CA 1
ATOM 695 C C . LEU B 1 7 ? -4.863 -5.504 -5.277 1 93.81 7 LEU B C 1
ATOM 697 O O . LEU B 1 7 ? -5.543 -5.418 -6.301 1 93.81 7 LEU B O 1
ATOM 701 N N . SER B 1 8 ? -5.145 -6.312 -4.363 1 96.44 8 SER B N 1
ATOM 702 C CA . SER B 1 8 ? -6.379 -7.09 -4.27 1 96.44 8 SER B CA 1
ATOM 703 C C . SER B 1 8 ? -6.824 -7.242 -2.82 1 96.44 8 SER B C 1
ATOM 705 O O . SER B 1 8 ? -5.996 -7.254 -1.908 1 96.44 8 SER B O 1
ATOM 707 N N . ILE B 1 9 ? -8.133 -7.238 -2.627 1 96.19 9 ILE B N 1
ATOM 708 C CA . ILE B 1 9 ? -8.688 -7.293 -1.281 1 96.19 9 ILE B CA 1
ATOM 709 C C . ILE B 1 9 ? -9.602 -8.516 -1.15 1 96.19 9 ILE B C 1
ATOM 711 O O . ILE B 1 9 ? -10.414 -8.789 -2.037 1 96.19 9 ILE B O 1
ATOM 715 N N . ARG B 1 10 ? -9.445 -9.242 -0.005 1 95.75 10 ARG B N 1
ATOM 716 C CA . ARG B 1 10 ? -10.359 -10.328 0.33 1 95.75 10 ARG B CA 1
ATOM 717 C C . ARG B 1 10 ? -10.344 -10.617 1.828 1 95.75 10 ARG B C 1
ATOM 719 O O . ARG B 1 10 ? -9.273 -10.719 2.436 1 95.75 10 ARG B O 1
ATOM 726 N N . GLY B 1 11 ? -11.547 -10.766 2.34 1 92.19 11 GLY B N 1
ATOM 727 C CA . GLY B 1 11 ? -11.672 -11.227 3.713 1 92.19 11 GLY B CA 1
ATOM 728 C C . GLY B 1 11 ? -11 -10.305 4.715 1 92.19 11 GLY B C 1
ATOM 729 O O . GLY B 1 11 ? -10.336 -10.766 5.641 1 92.19 11 GLY B O 1
ATOM 730 N N . GLY B 1 12 ? -10.984 -9.031 4.52 1 93.31 12 GLY B N 1
ATOM 731 C CA . GLY B 1 12 ? -10.398 -8.07 5.445 1 93.31 12 GLY B CA 1
ATOM 732 C C . GLY B 1 12 ? -8.898 -7.93 5.285 1 93.31 12 GLY B C 1
ATOM 733 O O . GLY B 1 12 ? -8.234 -7.309 6.117 1 93.31 12 GLY B O 1
ATOM 734 N N . ILE B 1 13 ? -8.344 -8.578 4.289 1 96.25 13 ILE B N 1
ATOM 735 C CA . ILE B 1 13 ? -6.91 -8.508 4.012 1 96.25 13 ILE B CA 1
ATOM 736 C C . ILE B 1 13 ? -6.68 -7.844 2.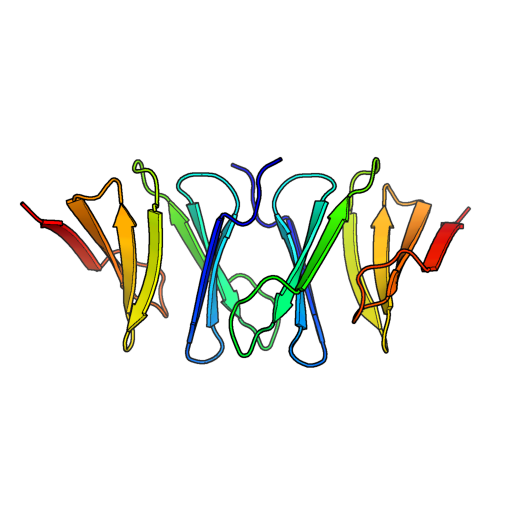654 1 96.25 13 ILE B C 1
ATOM 738 O O . ILE B 1 13 ? -7.344 -8.18 1.672 1 96.25 13 ILE B O 1
ATOM 742 N N . ALA B 1 14 ? -5.891 -6.855 2.617 1 96.12 14 ALA B N 1
ATOM 743 C CA . ALA B 1 14 ? -5.402 -6.297 1.361 1 96.12 14 ALA B CA 1
ATOM 744 C C . ALA B 1 14 ? -3.986 -6.777 1.061 1 96.12 14 ALA B C 1
ATOM 746 O O . ALA B 1 14 ? -3.115 -6.742 1.933 1 96.12 14 ALA B O 1
ATOM 747 N N . VAL B 1 15 ? -3.768 -7.281 -0.125 1 96.75 15 VAL B N 1
ATOM 748 C CA . VAL B 1 15 ? -2.426 -7.598 -0.603 1 96.75 15 VAL B CA 1
ATOM 749 C C . VAL B 1 15 ? -1.993 -6.57 -1.645 1 96.75 15 VAL B C 1
ATOM 751 O O . VAL B 1 15 ? -2.697 -6.344 -2.631 1 96.75 15 VAL B O 1
ATOM 754 N N . LEU B 1 16 ? -0.883 -5.914 -1.403 1 94.94 16 LEU B N 1
ATOM 755 C CA . LEU B 1 16 ? -0.487 -4.812 -2.273 1 94.94 16 LEU B CA 1
ATOM 756 C C . LEU B 1 16 ? 0.99 -4.914 -2.641 1 94.94 16 LEU B C 1
ATOM 758 O O . LEU B 1 16 ? 1.795 -5.422 -1.857 1 94.94 16 LEU B O 1
ATOM 762 N N . GLU B 1 17 ? 1.263 -4.5 -3.826 1 93.19 17 GLU B N 1
ATOM 763 C CA . GLU B 1 17 ? 2.635 -4.375 -4.309 1 93.19 17 GLU B CA 1
ATOM 764 C C . GLU B 1 17 ? 3.119 -2.932 -4.227 1 93.19 17 GLU B C 1
ATOM 766 O O . GLU B 1 17 ? 2.65 -2.07 -4.977 1 93.19 17 GLU B O 1
ATOM 771 N N . CYS B 1 18 ? 3.918 -2.699 -3.23 1 86.75 18 CYS B N 1
ATOM 772 C CA . CYS B 1 18 ? 4.59 -1.412 -3.086 1 86.75 18 CYS B CA 1
ATOM 773 C C . CYS B 1 18 ? 6.051 -1.511 -3.504 1 86.75 18 CYS B C 1
ATOM 775 O O . CYS B 1 18 ? 6.867 -2.104 -2.795 1 86.75 18 CYS B O 1
ATOM 777 N N . GLY B 1 19 ? 6.48 -0.976 -4.555 1 82.56 19 GLY B N 1
ATOM 778 C CA . GLY B 1 19 ? 7.797 -1.196 -5.129 1 82.56 19 GLY B CA 1
ATOM 779 C C . GLY B 1 19 ? 7.848 -2.391 -6.062 1 82.56 19 GLY B C 1
ATOM 780 O O . GLY B 1 19 ? 6.836 -2.756 -6.668 1 82.56 19 GLY B O 1
ATOM 781 N N . ARG B 1 20 ? 9.047 -2.914 -6.195 1 84.94 20 ARG B N 1
ATOM 782 C CA . ARG B 1 20 ? 9.195 -3.982 -7.176 1 84.94 20 ARG B CA 1
ATOM 783 C C . ARG B 1 20 ? 9.414 -5.328 -6.488 1 84.94 20 ARG B C 1
ATOM 785 O O . ARG B 1 20 ? 10.141 -5.414 -5.5 1 84.94 20 ARG B O 1
ATOM 792 N N . ARG B 1 21 ? 8.672 -6.352 -6.934 1 92.88 21 ARG B N 1
ATOM 793 C CA . ARG B 1 21 ? 8.93 -7.758 -6.645 1 92.88 21 ARG B CA 1
ATOM 794 C C . ARG B 1 21 ? 8.672 -8.078 -5.176 1 92.88 21 ARG B C 1
ATOM 796 O O . ARG B 1 21 ? 9.297 -8.969 -4.605 1 92.88 21 ARG B O 1
ATOM 803 N N . CYS B 1 22 ? 7.957 -7.262 -4.535 1 92.88 22 CYS B N 1
ATOM 804 C CA . CYS B 1 22 ? 7.594 -7.465 -3.137 1 92.88 22 CYS B CA 1
ATOM 805 C C . CYS B 1 22 ? 6.129 -7.117 -2.896 1 92.88 22 CYS B C 1
ATOM 807 O O . CYS B 1 22 ? 5.645 -6.086 -3.373 1 92.88 22 CYS B O 1
ATOM 809 N N . ILE B 1 23 ? 5.453 -8.07 -2.086 1 95.56 23 ILE B N 1
ATOM 810 C CA . ILE B 1 23 ? 4.07 -7.766 -1.722 1 95.56 23 ILE B CA 1
ATOM 811 C C . ILE B 1 23 ? 3.904 -7.867 -0.207 1 95.56 23 ILE B C 1
ATOM 813 O O . ILE B 1 23 ? 4.648 -8.586 0.46 1 95.56 23 ILE B O 1
ATOM 817 N N . SER B 1 24 ? 2.967 -7.09 0.244 1 95.56 24 SER B N 1
ATOM 818 C CA . SER B 1 24 ? 2.613 -7.086 1.659 1 95.56 24 SER B CA 1
ATOM 819 C C . SER B 1 24 ? 1.121 -7.336 1.857 1 95.56 24 SER B C 1
ATOM 821 O O . SER B 1 24 ? 0.295 -6.816 1.103 1 95.56 24 SER B O 1
ATOM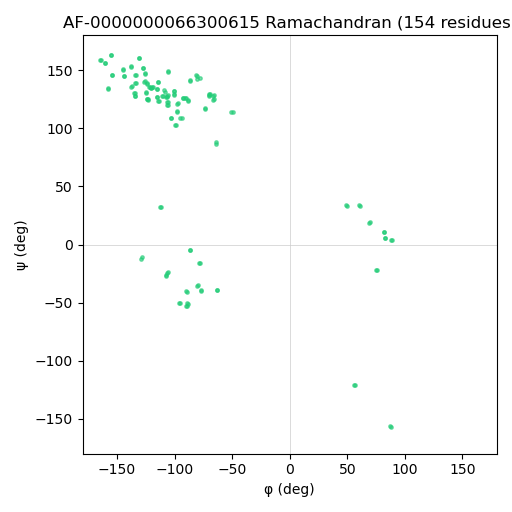 823 N N . ALA B 1 25 ? 0.813 -8.109 2.863 1 96.81 25 ALA B N 1
ATOM 824 C CA . ALA B 1 25 ? -0.571 -8.266 3.303 1 96.81 25 ALA B CA 1
ATOM 825 C C . ALA B 1 25 ? -0.856 -7.402 4.531 1 96.81 25 ALA B C 1
ATOM 827 O O . ALA B 1 25 ? -0.101 -7.434 5.508 1 96.81 25 ALA B O 1
ATOM 828 N N . ILE B 1 26 ? -1.966 -6.676 4.449 1 95.62 26 ILE B N 1
ATOM 829 C CA . ILE B 1 26 ? -2.336 -5.742 5.508 1 95.62 26 ILE B CA 1
ATOM 830 C C . ILE B 1 26 ? -3.693 -6.129 6.09 1 95.62 26 ILE B C 1
ATOM 832 O O . ILE B 1 26 ? -4.629 -6.438 5.348 1 95.62 26 ILE B O 1
ATOM 836 N N . ASN B 1 27 ? -3.812 -6.137 7.422 1 96.06 27 ASN B N 1
ATOM 837 C CA . ASN B 1 27 ? -5.102 -6.258 8.102 1 96.06 27 ASN B CA 1
ATOM 838 C C . ASN B 1 27 ? -5.91 -4.965 8 1 96.06 27 ASN B C 1
ATOM 840 O O . ASN B 1 27 ? -5.5 -3.93 8.523 1 96.06 27 ASN B O 1
ATOM 844 N N . LEU B 1 28 ? -7.035 -5.016 7.367 1 94.94 28 LEU B N 1
ATOM 845 C CA . LEU B 1 28 ? -7.766 -3.791 7.059 1 94.94 28 LEU B CA 1
ATOM 846 C C . LEU B 1 28 ? -8.508 -3.277 8.289 1 94.94 28 LEU B C 1
ATOM 848 O O . LEU B 1 28 ? -8.984 -2.139 8.297 1 94.94 28 LEU B O 1
ATOM 852 N N . LYS B 1 29 ? -8.672 -4.125 9.312 1 92.62 29 LYS B N 1
ATOM 853 C CA . LYS B 1 29 ? -9.289 -3.684 10.555 1 92.62 29 LYS B CA 1
ATOM 854 C C . LYS B 1 29 ? -8.312 -2.865 11.398 1 92.62 29 LYS B C 1
ATOM 856 O O . LYS B 1 29 ? -8.688 -1.846 11.977 1 92.62 29 LYS B O 1
ATOM 861 N N . THR B 1 30 ? -7.008 -3.275 11.445 1 91.38 30 THR B N 1
ATOM 862 C CA . THR B 1 30 ? -6.039 -2.633 12.328 1 91.38 30 THR B CA 1
ATOM 863 C C . THR B 1 30 ? -5.059 -1.782 11.523 1 91.38 30 THR B C 1
ATOM 865 O O . THR B 1 30 ? -4.449 -0.856 12.062 1 91.38 30 THR B O 1
ATOM 868 N N . GLY B 1 31 ? -4.832 -2.109 10.297 1 90.75 31 GLY B N 1
ATOM 869 C CA . GLY B 1 31 ? -3.832 -1.452 9.469 1 90.75 31 GLY B CA 1
ATOM 870 C C . GLY B 1 31 ? -2.457 -2.084 9.578 1 90.75 31 GLY B C 1
ATOM 871 O O . GLY B 1 31 ? -1.497 -1.607 8.977 1 90.75 31 GLY B O 1
ATOM 872 N N . ASP B 1 32 ? -2.354 -3.229 10.375 1 92.88 32 ASP B N 1
ATOM 873 C CA . ASP B 1 32 ? -1.064 -3.867 10.617 1 92.88 32 ASP B CA 1
ATOM 874 C C . ASP B 1 32 ? -0.664 -4.762 9.445 1 92.88 32 ASP B C 1
ATOM 876 O O . ASP B 1 32 ? -1.515 -5.41 8.836 1 92.88 32 ASP B O 1
ATOM 880 N N . LYS B 1 33 ? 0.666 -4.805 9.188 1 93.44 33 LYS B N 1
ATOM 881 C CA . LYS B 1 33 ? 1.182 -5.777 8.227 1 93.44 33 LYS B CA 1
ATOM 882 C C . LYS B 1 33 ? 1.084 -7.195 8.781 1 93.44 33 LYS B C 1
ATOM 884 O O . LYS B 1 33 ? 1.515 -7.461 9.906 1 93.44 33 LYS B O 1
ATOM 889 N N . ILE B 1 34 ? 0.526 -8.117 8.023 1 96.75 34 ILE B N 1
ATOM 890 C CA . ILE B 1 34 ? 0.39 -9.516 8.414 1 96.75 34 ILE B CA 1
ATOM 891 C C . ILE B 1 34 ? 1.625 -10.297 7.973 1 96.75 34 ILE B C 1
ATOM 893 O O . ILE B 1 34 ? 2.242 -11 8.773 1 96.75 34 ILE B O 1
ATOM 897 N N . TRP B 1 35 ? 2.018 -10.234 6.711 1 96.69 35 TRP B N 1
ATOM 898 C CA . TRP B 1 35 ? 3.195 -10.891 6.16 1 96.69 35 TRP B CA 1
ATOM 899 C C . TRP B 1 35 ? 3.699 -10.164 4.918 1 96.69 35 TRP B C 1
ATOM 901 O O . TRP B 1 35 ? 3.023 -9.273 4.398 1 96.69 35 TRP B O 1
ATOM 911 N N . GLU B 1 36 ? 4.871 -10.445 4.57 1 95.69 36 GLU B N 1
ATOM 912 C CA . GLU B 1 36 ? 5.512 -10 3.338 1 95.69 36 GLU B CA 1
ATOM 913 C C . GLU B 1 36 ? 6.055 -11.18 2.533 1 95.69 36 GLU B C 1
ATOM 915 O O . GLU B 1 36 ? 6.43 -12.203 3.104 1 95.69 36 GLU B O 1
ATOM 920 N N . PHE B 1 37 ? 6.016 -10.992 1.261 1 96.69 37 PHE B N 1
ATOM 921 C CA . PHE B 1 37 ? 6.539 -11.992 0.337 1 96.69 37 PHE B CA 1
ATOM 922 C C . PHE B 1 37 ? 7.379 -11.336 -0.752 1 96.69 37 PHE B C 1
ATOM 924 O O . PHE B 1 37 ? 6.934 -10.375 -1.392 1 96.69 37 PHE B O 1
ATOM 931 N N . LYS B 1 38 ? 8.578 -11.875 -0.955 1 95.25 38 LYS B N 1
ATOM 932 C CA . LYS B 1 38 ? 9.484 -11.367 -1.984 1 95.25 38 LYS B CA 1
ATOM 933 C C . LYS B 1 38 ? 9.703 -12.406 -3.082 1 95.25 38 LYS B C 1
ATOM 935 O O . LYS B 1 38 ? 9.766 -13.609 -2.805 1 95.25 38 LYS B O 1
ATOM 940 N N . THR B 1 39 ? 9.734 -11.938 -4.242 1 95.38 39 THR B N 1
ATOM 941 C CA . THR B 1 39 ? 10.008 -12.797 -5.387 1 95.38 39 THR B CA 1
ATOM 942 C C . THR B 1 39 ? 11.078 -12.18 -6.281 1 95.38 39 THR B C 1
ATOM 944 O O . THR B 1 39 ? 11.367 -10.984 -6.176 1 95.38 39 THR B O 1
ATOM 947 N N . GLU B 1 40 ? 11.727 -12.984 -7.133 1 94.56 40 GLU B N 1
ATOM 948 C CA . GLU B 1 40 ? 12.727 -12.5 -8.078 1 94.56 40 GLU B CA 1
ATOM 949 C C . GLU B 1 40 ? 12.078 -12.031 -9.375 1 94.56 40 GLU B C 1
ATOM 951 O O . GLU B 1 40 ? 12.75 -11.469 -10.242 1 94.56 40 GLU B O 1
ATOM 956 N N . TRP B 1 41 ? 10.828 -12.195 -9.508 1 95.44 41 TRP B N 1
ATOM 957 C CA . TRP B 1 41 ? 10.148 -11.953 -10.773 1 95.44 41 TRP B CA 1
ATOM 958 C C . TRP B 1 41 ? 9.352 -10.648 -10.727 1 95.44 41 TRP B C 1
ATOM 960 O O . TRP B 1 41 ? 8.867 -10.258 -9.664 1 95.44 41 TRP B O 1
ATOM 970 N N . ASP B 1 42 ? 9.234 -9.984 -11.93 1 94.5 42 ASP B N 1
ATOM 971 C CA . ASP B 1 42 ? 8.352 -8.828 -12.031 1 94.5 42 ASP B CA 1
ATOM 972 C C . ASP B 1 42 ? 6.887 -9.25 -11.938 1 94.5 42 ASP B C 1
ATOM 974 O O . ASP B 1 42 ? 6.453 -10.164 -12.641 1 94.5 42 ASP B O 1
ATOM 978 N N . ILE B 1 43 ? 6.184 -8.602 -11.078 1 95.88 43 ILE B N 1
ATOM 979 C CA . ILE B 1 43 ? 4.777 -8.938 -10.867 1 95.88 43 ILE B CA 1
ATOM 980 C C . ILE B 1 43 ? 3.908 -8.086 -11.797 1 95.88 43 ILE B C 1
ATOM 982 O O . ILE B 1 43 ? 4.039 -6.859 -11.828 1 95.88 43 ILE B O 1
ATOM 986 N N . GLU B 1 44 ? 3.061 -8.695 -12.578 1 95.5 44 GLU B N 1
ATOM 987 C CA . GLU B 1 44 ? 2.135 -8.008 -13.477 1 95.5 44 GLU B CA 1
ATOM 988 C C . GLU B 1 44 ? 0.811 -7.707 -12.773 1 95.5 44 GLU B C 1
ATOM 990 O O . GLU B 1 44 ? 0.226 -6.641 -12.977 1 95.5 44 GLU B O 1
ATOM 995 N N . SER B 1 45 ? 0.294 -8.672 -11.945 1 95.56 45 SER B N 1
ATOM 996 C CA . SER B 1 45 ? -0.981 -8.477 -11.266 1 95.56 45 SER B CA 1
ATOM 997 C C . SER B 1 45 ? -1.121 -9.414 -10.07 1 95.56 45 SER B C 1
ATOM 999 O O . SER B 1 45 ? -0.411 -10.414 -9.977 1 95.56 45 SER B O 1
ATOM 1001 N N . ILE B 1 46 ? -1.927 -8.984 -9.203 1 97.25 46 ILE B N 1
ATOM 1002 C CA . ILE B 1 46 ? -2.287 -9.75 -8.016 1 97.25 46 ILE B CA 1
ATOM 1003 C C . ILE B 1 46 ? -3.773 -10.102 -8.062 1 97.25 46 ILE B C 1
ATOM 1005 O O . ILE B 1 46 ? -4.609 -9.242 -8.367 1 97.25 46 ILE B O 1
ATOM 1009 N N . SER B 1 47 ? -4.125 -11.32 -7.781 1 97.06 47 SER B N 1
ATOM 1010 C CA . SER B 1 47 ? -5.516 -11.703 -7.57 1 97.06 47 SER B CA 1
ATOM 1011 C C . SER B 1 47 ? -5.652 -12.648 -6.379 1 97.06 47 SER B C 1
ATOM 1013 O O . SER B 1 47 ? -4.703 -13.344 -6.016 1 97.06 47 SER B O 1
ATOM 1015 N N . 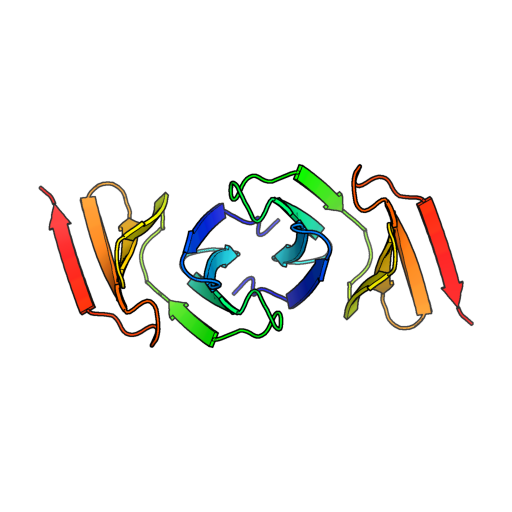ILE B 1 48 ? -6.816 -12.602 -5.785 1 97.81 48 ILE B N 1
ATOM 1016 C CA . ILE B 1 48 ? -7.078 -13.492 -4.656 1 97.81 48 ILE B CA 1
ATOM 1017 C C . ILE B 1 48 ? -8.32 -14.336 -4.941 1 97.81 48 ILE B C 1
ATOM 1019 O O . ILE B 1 48 ? -9.359 -13.805 -5.336 1 97.81 48 ILE B O 1
ATOM 1023 N N . LYS B 1 49 ? -8.156 -15.516 -4.848 1 95.25 49 LYS B N 1
ATOM 1024 C CA . LYS B 1 49 ? -9.273 -16.453 -4.918 1 95.25 49 LYS B CA 1
ATOM 1025 C C . LYS B 1 49 ? -9.188 -17.5 -3.812 1 95.25 49 LYS B C 1
ATOM 1027 O O . LYS B 1 49 ? -8.141 -18.125 -3.625 1 95.25 49 LYS B O 1
ATOM 1032 N N . ASP B 1 50 ? -10.438 -17.562 -3.066 1 91.25 50 ASP B N 1
ATOM 1033 C CA . ASP B 1 50 ? -10.492 -18.422 -1.894 1 91.25 50 ASP B CA 1
ATOM 1034 C C . ASP B 1 50 ? -9.398 -18.062 -0.892 1 91.25 50 ASP B C 1
ATOM 1036 O O . ASP B 1 50 ? -9.312 -16.922 -0.443 1 91.25 50 ASP B O 1
ATOM 1040 N N . ASN B 1 51 ? -8.484 -18.891 -0.5 1 95.5 51 ASN B N 1
ATOM 1041 C CA . ASN B 1 51 ? -7.469 -18.594 0.504 1 95.5 51 ASN B CA 1
ATOM 1042 C C . ASN B 1 51 ? -6.074 -18.531 -0.111 1 95.5 51 ASN B C 1
ATOM 1044 O O . ASN B 1 51 ? -5.086 -18.859 0.545 1 95.5 51 ASN B O 1
ATOM 1048 N N . ARG B 1 52 ? -6.129 -18.062 -1.399 1 97.88 52 ARG B N 1
ATOM 1049 C CA . ARG B 1 52 ? -4.84 -18.047 -2.086 1 97.88 52 ARG B CA 1
ATOM 1050 C C . ARG B 1 52 ? -4.641 -16.719 -2.826 1 97.88 52 ARG B C 1
ATOM 1052 O O . ARG B 1 52 ? -5.566 -16.219 -3.455 1 97.88 52 ARG B O 1
ATOM 1059 N N . VAL B 1 53 ? -3.451 -16.203 -2.75 1 98.56 53 VAL B N 1
ATOM 1060 C CA . VAL B 1 53 ? -3.008 -15.094 -3.586 1 98.56 53 VAL B CA 1
ATOM 1061 C C . VAL B 1 53 ? -2.326 -15.633 -4.84 1 98.56 53 VAL B C 1
ATOM 1063 O O . VAL B 1 53 ? -1.457 -16.5 -4.758 1 98.56 53 VAL B O 1
ATOM 1066 N N . MET B 1 54 ? -2.764 -15.227 -5.98 1 97.94 54 MET B N 1
ATOM 1067 C CA . MET B 1 54 ? -2.102 -15.562 -7.238 1 97.94 54 MET B CA 1
ATOM 1068 C C . MET B 1 54 ? -1.353 -14.359 -7.797 1 97.94 54 MET B C 1
ATOM 1070 O O . MET B 1 54 ? -1.943 -13.305 -8.016 1 97.94 54 MET B O 1
ATOM 1074 N N . LEU B 1 55 ? -0.04 -14.477 -7.961 1 98 55 LEU B N 1
ATOM 1075 C CA . LEU B 1 55 ? 0.771 -13.492 -8.664 1 98 55 LEU B CA 1
ATOM 1076 C C . LEU B 1 55 ? 1.016 -13.93 -10.109 1 98 55 LEU B C 1
ATOM 1078 O O . LEU B 1 55 ? 1.505 -15.031 -10.359 1 98 55 LEU B O 1
ATOM 1082 N N . LYS B 1 56 ? 0.587 -13.102 -10.992 1 97 56 LYS B N 1
ATOM 1083 C CA . LYS B 1 56 ? 1.021 -13.289 -12.367 1 97 56 LYS B CA 1
ATOM 1084 C C . LYS B 1 56 ? 2.336 -12.562 -12.641 1 97 56 LYS B C 1
ATOM 1086 O O . LYS B 1 56 ? 2.436 -11.352 -12.43 1 97 56 LYS B O 1
ATOM 1091 N N . CYS B 1 57 ? 3.303 -13.359 -13.102 1 96.62 57 CYS B N 1
ATOM 1092 C CA . CYS B 1 57 ? 4.645 -12.812 -13.258 1 96.62 57 CYS B CA 1
ATOM 1093 C C . CYS B 1 57 ? 5.145 -13.008 -14.688 1 96.62 57 CYS B C 1
ATOM 1095 O O . CYS B 1 57 ? 5.133 -14.125 -15.211 1 96.62 57 CYS B O 1
ATOM 1097 N N . ASN B 1 58 ? 5.637 -11.953 -15.25 1 92 58 ASN B N 1
ATOM 1098 C CA . ASN B 1 58 ? 6.312 -11.992 -16.547 1 92 58 ASN B CA 1
ATOM 1099 C C . ASN B 1 58 ? 5.492 -12.742 -17.578 1 92 58 ASN B C 1
ATOM 1101 O O . ASN B 1 58 ? 6.043 -13.5 -18.391 1 92 58 ASN B O 1
ATOM 1105 N N . GLY B 1 59 ? 4.207 -12.656 -17.5 1 88 59 GLY B N 1
ATOM 1106 C CA . GLY B 1 59 ? 3.324 -13.195 -18.516 1 88 59 GLY B CA 1
ATOM 1107 C C . GLY B 1 59 ? 3.199 -14.711 -18.469 1 88 59 GLY B C 1
ATOM 1108 O O . GLY B 1 59 ? 2.176 -15.266 -18.859 1 88 59 GLY B O 1
ATOM 1109 N N . ARG B 1 60 ? 4.121 -15.516 -17.891 1 92.81 60 ARG B N 1
ATOM 1110 C CA . ARG B 1 60 ? 4.062 -16.969 -18 1 92.81 60 ARG B CA 1
ATOM 1111 C C . ARG B 1 60 ? 4.164 -17.625 -16.625 1 92.81 60 ARG B C 1
ATOM 1113 O O . ARG B 1 60 ? 3.988 -18.844 -16.5 1 92.81 60 ARG B O 1
ATOM 1120 N N . ARG B 1 61 ? 4.465 -16.953 -15.711 1 97.5 61 ARG B N 1
ATOM 1121 C CA . ARG B 1 61 ? 4.676 -17.547 -14.391 1 97.5 61 ARG B CA 1
ATOM 1122 C C . ARG B 1 61 ? 3.582 -17.125 -13.422 1 97.5 61 ARG B C 1
ATOM 1124 O O . ARG B 1 61 ? 3.254 -15.938 -13.32 1 97.5 61 ARG B O 1
ATOM 1131 N N . HIS B 1 62 ? 2.986 -18.172 -12.781 1 97.94 62 HIS B N 1
ATOM 1132 C CA . HIS B 1 62 ? 2.029 -17.922 -11.703 1 97.94 62 HIS B CA 1
ATOM 1133 C C . HIS B 1 62 ? 2.561 -18.422 -10.367 1 97.94 62 HIS B C 1
ATOM 1135 O O . HIS B 1 62 ? 3.002 -19.562 -10.25 1 97.94 62 HIS B O 1
ATOM 1141 N N . ILE B 1 63 ? 2.635 -17.516 -9.398 1 98.31 63 ILE B N 1
ATOM 1142 C CA . ILE B 1 63 ? 3.031 -17.875 -8.047 1 98.31 63 ILE B CA 1
ATOM 1143 C C . ILE B 1 63 ? 1.812 -17.859 -7.129 1 98.31 63 ILE B C 1
ATOM 1145 O O . ILE B 1 63 ? 1.063 -16.875 -7.105 1 98.31 63 ILE B O 1
ATOM 1149 N N . TYR B 1 64 ? 1.545 -18.969 -6.387 1 98.31 64 TYR B N 1
ATOM 1150 C CA . TYR B 1 64 ? 0.436 -19.078 -5.445 1 98.31 64 TYR B CA 1
ATOM 1151 C C . TYR B 1 64 ? 0.935 -19.016 -4.004 1 98.31 64 TYR B C 1
ATOM 1153 O O . TYR B 1 64 ? 1.854 -19.734 -3.627 1 98.31 64 TYR B O 1
ATOM 1161 N N . ILE B 1 65 ? 0.373 -18.156 -3.213 1 98.75 65 ILE B N 1
ATOM 1162 C CA . ILE B 1 65 ? 0.748 -17.875 -1.83 1 98.75 65 ILE B CA 1
ATOM 1163 C C . ILE B 1 65 ? -0.465 -18.062 -0.92 1 98.75 65 ILE B C 1
ATOM 1165 O O . ILE B 1 65 ? -1.579 -17.672 -1.273 1 98.75 65 ILE B O 1
ATOM 1169 N N . ASP B 1 66 ? -0.325 -18.656 0.224 1 98.69 66 ASP B N 1
ATOM 1170 C CA . ASP B 1 66 ? -1.401 -18.734 1.206 1 98.69 66 ASP B CA 1
ATOM 1171 C C . ASP B 1 66 ? -1.755 -17.359 1.759 1 98.69 66 ASP B C 1
ATOM 1173 O O . ASP B 1 66 ? -0.885 -16.641 2.262 1 98.69 66 ASP B O 1
ATOM 1177 N N . LEU B 1 67 ? -3.025 -17 1.664 1 98.38 67 LEU B N 1
ATOM 1178 C CA . LEU B 1 67 ? -3.455 -15.656 2.021 1 98.38 67 LEU B CA 1
ATOM 1179 C C . LEU B 1 67 ? -3.217 -15.383 3.504 1 98.38 67 LEU B C 1
ATOM 1181 O O . LEU B 1 67 ? -2.775 -14.297 3.879 1 98.38 67 LEU B O 1
ATOM 1185 N N . LYS B 1 68 ? -3.428 -16.281 4.383 1 96.94 68 LYS B N 1
ATOM 1186 C CA . LYS B 1 68 ? -3.377 -16.062 5.824 1 96.94 68 LYS B CA 1
ATOM 1187 C C . LYS B 1 68 ? -1.937 -16.062 6.328 1 96.94 68 LYS B C 1
ATOM 1189 O O . LYS B 1 68 ? -1.571 -15.25 7.176 1 96.94 68 LYS B O 1
ATOM 1194 N N . THR B 1 69 ? -1.067 -16.922 5.703 1 97.56 69 THR B N 1
ATOM 1195 C CA . THR B 1 69 ? 0.256 -17.109 6.285 1 97.56 69 THR B CA 1
ATOM 1196 C C . THR B 1 69 ? 1.319 -16.406 5.453 1 97.56 69 THR B C 1
ATOM 1198 O O . THR B 1 69 ? 2.42 -16.141 5.941 1 97.56 69 THR B O 1
ATOM 1201 N N . GLY B 1 70 ? 1.073 -16.188 4.227 1 98 70 GLY B N 1
ATOM 1202 C CA . GLY B 1 70 ? 2.041 -15.555 3.342 1 98 70 GLY B CA 1
ATOM 1203 C C . GLY B 1 70 ? 3.078 -16.531 2.809 1 98 70 GLY B C 1
ATOM 1204 O O . GLY B 1 70 ? 4.062 -16.109 2.189 1 98 70 GLY B O 1
ATOM 1205 N N . ARG B 1 71 ? 2.797 -17.812 3.051 1 98.38 71 ARG B N 1
ATOM 1206 C CA . ARG B 1 71 ? 3.75 -18.812 2.576 1 98.38 71 ARG B CA 1
ATOM 1207 C C . ARG B 1 71 ? 3.461 -19.203 1.131 1 98.38 71 ARG B C 1
ATOM 1209 O O . ARG B 1 71 ? 2.303 -19.375 0.75 1 98.38 71 ARG B O 1
ATOM 1216 N N . LYS B 1 72 ? 4.57 -19.391 0.407 1 98.5 72 LYS B N 1
ATOM 1217 C CA . LYS B 1 72 ? 4.406 -19.844 -0.969 1 98.5 72 LYS B CA 1
ATOM 1218 C C . LYS B 1 72 ? 3.836 -21.266 -1.01 1 98.5 72 LYS B C 1
ATOM 1220 O O . LYS B 1 72 ? 4.328 -22.156 -0.318 1 98.5 72 LYS B O 1
ATOM 1225 N N . ILE B 1 73 ? 2.77 -21.484 -1.748 1 98.38 73 ILE B N 1
ATOM 1226 C CA . ILE B 1 73 ? 2.15 -22.781 -1.952 1 98.38 73 ILE B CA 1
ATOM 1227 C C . ILE B 1 73 ? 2.793 -23.484 -3.15 1 98.38 73 ILE B C 1
ATOM 1229 O O . ILE B 1 73 ? 3.221 -24.641 -3.051 1 98.38 73 ILE B O 1
ATOM 1233 N N . ARG B 1 74 ? 2.852 -22.734 -4.254 1 97.19 74 ARG B N 1
ATOM 1234 C CA . ARG B 1 74 ? 3.426 -23.312 -5.461 1 97.19 74 ARG B CA 1
ATOM 1235 C C . ARG B 1 74 ? 3.779 -22.234 -6.477 1 97.19 74 ARG B C 1
ATOM 1237 O O . ARG B 1 74 ? 3.32 -21.094 -6.367 1 97.19 74 ARG B O 1
ATOM 1244 N N . GLU B 1 75 ? 4.707 -22.578 -7.434 1 97.25 75 GLU B N 1
ATOM 1245 C CA . GLU B 1 75 ? 5.07 -21.781 -8.609 1 97.25 75 GLU B CA 1
ATOM 1246 C C . GLU B 1 75 ? 4.859 -22.578 -9.891 1 97.25 75 GLU B C 1
ATOM 1248 O O . GLU B 1 75 ? 5.312 -23.719 -10.008 1 97.25 75 GLU B O 1
ATOM 1253 N N . LEU B 1 76 ? 4.02 -21.938 -10.852 1 97.38 76 LEU B N 1
ATOM 1254 C CA . LEU B 1 76 ? 3.703 -22.625 -12.102 1 97.38 76 LEU B CA 1
ATOM 1255 C C . LEU B 1 76 ? 4.199 -21.828 -13.297 1 97.38 76 LEU B C 1
ATOM 1257 O O . LEU B 1 76 ? 4.109 -20.594 -13.312 1 97.38 76 LEU B O 1
ATOM 1261 N N . ILE B 1 77 ? 4.809 -22.562 -14.227 1 95.25 77 ILE B N 1
ATOM 1262 C CA . ILE B 1 77 ? 5.09 -21.969 -15.523 1 95.25 77 ILE B CA 1
ATOM 1263 C C . ILE B 1 77 ? 4.016 -22.375 -16.531 1 95.25 77 ILE B C 1
ATOM 1265 O O . ILE B 1 77 ? 3.785 -23.562 -16.75 1 95.25 77 ILE B O 1
ATOM 1269 N N . ILE B 1 78 ? 3.211 -21.328 -17 1 86.94 78 ILE B N 1
ATOM 1270 C CA . ILE B 1 78 ? 2.15 -21.625 -17.953 1 86.94 78 ILE B CA 1
ATOM 1271 C C . ILE B 1 78 ? 2.658 -21.438 -19.391 1 86.94 78 ILE B C 1
ATOM 1273 O O . ILE B 1 78 ? 3.178 -20.359 -19.719 1 86.94 78 ILE B O 1
ATOM 1277 N N . LEU B 1 79 ? 2.861 -22.344 -20.156 1 75.12 79 LEU B N 1
ATOM 1278 C CA . LEU B 1 79 ? 3.383 -22.391 -21.516 1 75.12 79 LEU B CA 1
ATOM 1279 C C . LEU B 1 79 ? 2.369 -21.828 -22.5 1 75.12 79 LEU B C 1
ATOM 1281 O O . LEU B 1 79 ? 1.161 -22 -22.328 1 75.12 79 LEU B O 1
#